Protein AF-A0A355X7T1-F1 (afdb_monomer)

Foldseek 3Di:
DDPPDPDPDDPLLVQQPDPFAAEAEDADPVSVVVQVSSVVNNRHHPAYEYAPVPQPQDDHPNGGHYHPVVVVVVDVDHD

Nearest PDB structures (foldseek):
  3ikv-assembly1_B  TM=6.627E-01  e=5.597E-01  Thermus thermophilus HB27
  3ikt-assembly1_A  TM=6.639E-01  e=1.615E+00  Thermus thermophilus HB27
  6cwy-assembly1_D  TM=5.882E-01  e=6.827E-01  Homo sapiens
  7d4k-assembly1_B  TM=5.291E-01  e=7.794E-01  Candidatus Pelagibacter sp. HTCC7211
  4fq8-assembly2_B  TM=3.932E-01  e=7.917E+00  Helicobacter pylori 26695

Structure (mmCIF, N/CA/C/O backbone):
data_AF-A0A355X7T1-F1
#
_entry.id   AF-A0A355X7T1-F1
#
loop_
_atom_site.group_PDB
_atom_site.id
_atom_site.type_symbol
_atom_site.label_atom_id
_atom_site.label_alt_id
_atom_site.label_comp_id
_atom_site.label_asym_id
_atom_site.label_entity_id
_atom_site.label_seq_id
_atom_site.pdbx_PDB_ins_code
_atom_site.Cartn_x
_atom_site.Cartn_y
_atom_site.Cartn_z
_atom_site.occupancy
_atom_site.B_iso_or_equiv
_atom_site.auth_seq_id
_atom_site.auth_comp_id
_atom_site.auth_asym_id
_atom_site.auth_atom_id
_atom_site.pdbx_PDB_model_num
ATOM 1 N N . MET A 1 1 ? 3.120 12.283 33.730 1.00 56.94 1 MET A N 1
ATOM 2 C CA . MET A 1 1 ? 3.465 11.253 32.731 1.00 56.94 1 MET A CA 1
ATOM 3 C C . MET A 1 1 ? 3.171 11.886 31.385 1.00 56.94 1 MET A C 1
ATOM 5 O O . MET A 1 1 ? 2.038 12.301 31.200 1.00 56.94 1 MET A O 1
ATOM 9 N N . LEU A 1 2 ? 4.178 12.121 30.541 1.00 61.62 2 LEU A N 1
ATOM 10 C CA . LEU A 1 2 ? 3.921 12.597 29.180 1.00 61.62 2 LEU A CA 1
ATOM 11 C C . LEU A 1 2 ? 3.292 11.435 28.410 1.00 61.62 2 LEU A C 1
ATOM 13 O O . LEU A 1 2 ? 3.900 10.369 28.331 1.00 61.62 2 LEU A O 1
ATOM 17 N N . GLU A 1 3 ? 2.083 11.622 27.891 1.00 75.00 3 GLU A N 1
ATOM 18 C CA . GLU A 1 3 ? 1.555 10.741 26.851 1.00 75.00 3 GLU A CA 1
ATOM 19 C C . GLU A 1 3 ? 2.409 10.971 25.599 1.00 75.00 3 GLU A C 1
ATOM 21 O O . GLU A 1 3 ? 2.318 12.018 24.963 1.00 75.00 3 GLU A O 1
ATOM 26 N N . LEU A 1 4 ? 3.320 10.036 25.300 1.00 78.81 4 LEU A N 1
ATOM 27 C CA . LEU A 1 4 ? 4.199 10.125 24.126 1.00 78.81 4 LEU A CA 1
ATOM 28 C C . LEU A 1 4 ? 3.443 9.925 22.803 1.00 78.81 4 LEU A C 1
ATOM 30 O O . LEU A 1 4 ? 3.960 10.308 21.759 1.00 78.81 4 LEU A O 1
ATOM 34 N N . LEU A 1 5 ? 2.259 9.311 22.850 1.00 82.44 5 LEU A N 1
ATOM 35 C CA . LEU A 1 5 ? 1.394 9.030 21.708 1.00 82.44 5 LEU A CA 1
ATOM 36 C C . LEU A 1 5 ? -0.055 9.285 22.127 1.00 82.44 5 LEU A C 1
ATOM 38 O O . LEU A 1 5 ? -0.445 8.934 23.241 1.00 82.44 5 LEU A O 1
ATOM 42 N N . SER A 1 6 ? -0.828 9.901 21.237 1.00 84.50 6 SER A N 1
ATOM 43 C CA . SER A 1 6 ? -2.249 10.226 21.454 1.00 84.50 6 SER A CA 1
ATOM 44 C C . SER A 1 6 ? -3.186 9.277 20.700 1.00 84.50 6 SER A C 1
ATOM 46 O O . SER A 1 6 ? -4.401 9.259 20.915 1.00 84.50 6 SER A O 1
ATOM 48 N N . GLU A 1 7 ? -2.605 8.480 19.808 1.00 86.62 7 GLU A N 1
ATOM 49 C CA . GLU A 1 7 ? -3.260 7.521 18.945 1.00 86.62 7 GLU A CA 1
ATOM 50 C C . GLU A 1 7 ? -3.850 6.388 19.786 1.00 86.62 7 GLU A C 1
ATOM 52 O O . GLU A 1 7 ? -3.154 5.688 20.521 1.00 86.62 7 GLU A O 1
ATOM 57 N N . LYS A 1 8 ? -5.167 6.203 19.669 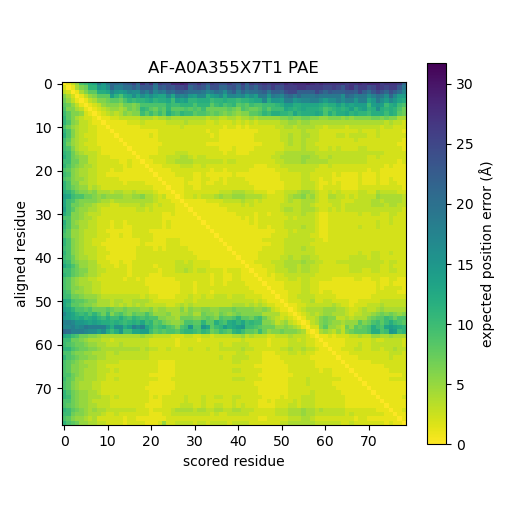1.00 87.31 8 LYS A N 1
ATOM 58 C CA . LYS A 1 8 ? -5.910 5.179 20.418 1.00 87.31 8 LYS A CA 1
ATOM 59 C C . LYS A 1 8 ? -5.960 3.832 19.705 1.00 87.31 8 LYS A C 1
ATOM 61 O O . LYS A 1 8 ? -6.322 2.830 20.315 1.00 87.31 8 LYS A O 1
ATOM 66 N N . GLU A 1 9 ? -5.618 3.817 18.423 1.00 91.50 9 GLU A N 1
ATOM 67 C CA . GLU A 1 9 ? -5.669 2.647 17.559 1.00 91.50 9 GLU A CA 1
ATOM 68 C C . GLU A 1 9 ? -4.360 2.524 16.782 1.00 91.50 9 GLU A C 1
ATOM 70 O O . GLU A 1 9 ? -3.742 3.524 16.413 1.00 91.50 9 GLU A O 1
ATOM 75 N N . ASN A 1 10 ? -3.909 1.287 16.567 1.00 93.31 10 ASN A N 1
ATOM 76 C CA . ASN A 1 10 ? -2.704 1.055 15.785 1.00 93.31 10 ASN A CA 1
ATOM 77 C C . ASN A 1 10 ? -2.988 1.257 14.285 1.00 93.31 10 ASN A C 1
ATOM 79 O O . ASN A 1 10 ? -4.105 1.065 13.807 1.00 93.31 10 ASN A O 1
ATOM 83 N N . VAL A 1 11 ? -1.950 1.607 13.526 1.00 95.19 11 VAL A N 1
ATOM 84 C CA . VAL A 1 11 ? -2.085 1.870 12.085 1.00 95.19 11 VAL A CA 1
ATOM 85 C C . VAL A 1 11 ? -2.601 0.655 11.305 1.00 95.19 11 VAL A C 1
ATOM 87 O O . VAL A 1 11 ? -3.322 0.816 10.330 1.00 95.19 11 VAL A O 1
ATOM 90 N N . TRP A 1 12 ? -2.282 -0.565 11.739 1.00 97.38 12 TRP A N 1
ATOM 91 C CA . TRP A 1 12 ? -2.667 -1.783 11.028 1.00 97.38 12 TRP A CA 1
ATOM 92 C C . TRP A 1 12 ? -4.171 -2.042 11.078 1.00 97.38 12 TRP A C 1
ATOM 94 O O . TRP A 1 12 ? -4.748 -2.398 10.058 1.00 97.38 12 TRP A O 1
ATOM 104 N N . ASN A 1 13 ? -4.811 -1.800 12.222 1.00 97.12 13 ASN A N 1
ATOM 105 C CA . ASN A 1 13 ? -6.259 -1.879 12.370 1.00 97.12 13 ASN A CA 1
ATOM 106 C C . ASN A 1 13 ? -6.947 -0.775 11.561 1.00 97.12 13 ASN A C 1
ATOM 108 O O . ASN A 1 13 ? -7.945 -1.046 10.900 1.00 97.12 13 ASN A O 1
ATOM 112 N N . VAL A 1 14 ? -6.393 0.444 11.561 1.00 96.38 14 VAL A N 1
ATOM 113 C CA . VAL A 1 14 ? -6.920 1.548 10.742 1.00 96.38 14 VAL A CA 1
ATOM 114 C C . VAL A 1 14 ? -6.881 1.189 9.254 1.00 96.38 14 VAL A C 1
ATOM 116 O O . VAL A 1 14 ? -7.868 1.384 8.553 1.00 96.38 14 VAL A O 1
ATOM 119 N N . LEU A 1 15 ? -5.767 0.629 8.773 1.00 97.62 15 LEU A N 1
ATOM 120 C CA . LEU A 1 15 ? -5.619 0.203 7.378 1.00 97.62 15 LEU A CA 1
ATOM 121 C C . LEU A 1 15 ? -6.514 -0.994 7.037 1.00 97.62 15 LEU A C 1
ATOM 123 O O . LEU A 1 15 ? -7.139 -1.001 5.982 1.00 97.62 15 LEU A O 1
ATOM 127 N N . ALA A 1 16 ? -6.597 -1.995 7.917 1.00 97.44 16 ALA A N 1
ATOM 128 C CA . ALA A 1 16 ? -7.399 -3.196 7.687 1.00 97.44 16 ALA A CA 1
ATOM 129 C C . ALA A 1 16 ? -8.909 -2.912 7.639 1.00 97.44 16 ALA A C 1
ATOM 131 O O . ALA A 1 16 ? -9.628 -3.598 6.918 1.00 97.44 16 ALA A O 1
ATOM 132 N N . ASN A 1 17 ? -9.374 -1.897 8.375 1.00 96.81 17 ASN A N 1
ATOM 133 C CA . ASN A 1 17 ? -10.777 -1.481 8.412 1.00 96.81 17 ASN A CA 1
ATOM 134 C C . ASN A 1 17 ? -11.078 -0.270 7.513 1.00 96.81 17 ASN A C 1
ATOM 136 O O . ASN A 1 17 ? -12.158 0.308 7.618 1.00 96.81 17 ASN A O 1
ATOM 140 N N . SER A 1 18 ? -10.134 0.160 6.672 1.00 96.44 18 SER A N 1
ATOM 141 C CA . SER A 1 18 ? -10.363 1.302 5.791 1.00 96.44 18 SER A CA 1
ATOM 142 C C . SER A 1 18 ? -11.283 0.933 4.630 1.00 96.44 18 SER A C 1
ATOM 144 O O . SER A 1 18 ? -11.082 -0.083 3.969 1.00 96.44 18 SER A O 1
ATOM 146 N N . ASP A 1 19 ? -12.232 1.817 4.318 1.00 96.38 19 ASP A N 1
ATOM 147 C CA . ASP A 1 19 ? -13.018 1.737 3.081 1.00 96.38 19 ASP A CA 1
ATOM 148 C C . ASP A 1 19 ? -12.212 2.179 1.846 1.00 96.38 19 ASP A C 1
ATOM 150 O O . ASP A 1 19 ? -12.650 1.995 0.708 1.00 96.38 19 ASP A O 1
ATOM 154 N N . LYS A 1 20 ? -11.035 2.788 2.053 1.00 97.56 20 LYS A N 1
ATOM 155 C CA . LYS A 1 20 ? -10.157 3.224 0.969 1.00 97.56 20 LYS A CA 1
ATOM 156 C C . LYS A 1 20 ? -9.243 2.084 0.512 1.00 97.56 20 LYS A C 1
ATOM 158 O O . LYS A 1 20 ? -8.765 1.310 1.343 1.00 97.56 20 LYS A O 1
ATOM 163 N N . PRO A 1 21 ? -8.911 2.018 -0.788 1.00 98.12 21 PRO A N 1
ATOM 164 C CA . PRO A 1 21 ? -7.860 1.139 -1.278 1.00 98.12 21 PRO A CA 1
ATOM 165 C C . PRO A 1 21 ? -6.539 1.446 -0.569 1.00 98.12 21 PRO A C 1
ATOM 167 O O . PRO A 1 21 ? -6.093 2.591 -0.573 1.00 98.12 21 PRO A O 1
ATOM 170 N N . VAL A 1 22 ? -5.904 0.428 0.010 1.00 98.25 22 VAL A N 1
ATOM 171 C CA . VAL A 1 22 ? -4.538 0.530 0.542 1.00 98.25 22 VAL A CA 1
ATOM 172 C C . VAL A 1 22 ? -3.566 0.110 -0.552 1.00 98.25 22 VAL A C 1
ATOM 174 O O . VAL A 1 22 ? -3.655 -1.013 -1.059 1.00 98.25 22 VAL A O 1
ATOM 177 N N . ILE A 1 23 ? -2.644 0.993 -0.929 1.00 98.00 23 ILE A N 1
ATOM 178 C CA . ILE A 1 23 ? -1.726 0.801 -2.052 1.00 98.00 23 ILE A CA 1
ATOM 179 C C . ILE A 1 23 ? -0.284 0.907 -1.560 1.00 98.00 23 ILE A C 1
ATOM 181 O O . ILE A 1 23 ? 0.105 1.837 -0.861 1.00 98.00 23 ILE A O 1
ATOM 185 N N . VAL A 1 24 ? 0.553 -0.059 -1.940 1.00 97.31 24 VAL A N 1
ATOM 186 C CA . VAL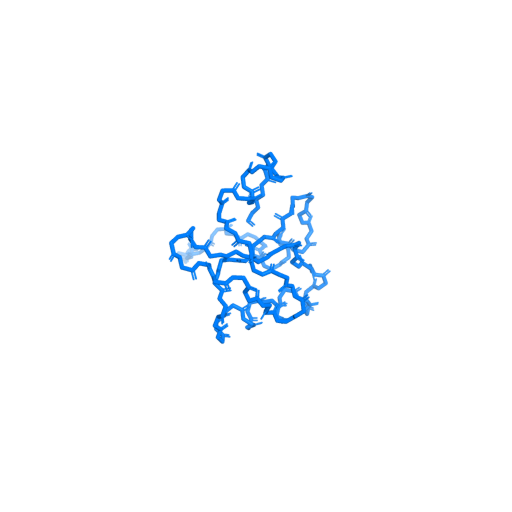 A 1 24 ? 1.947 -0.093 -1.482 1.00 97.31 24 VAL A CA 1
ATOM 187 C C . VAL A 1 24 ? 2.888 0.487 -2.528 1.00 97.31 24 VAL A C 1
ATOM 189 O O . VAL A 1 24 ? 2.929 0.047 -3.676 1.00 97.31 24 VAL A O 1
ATOM 192 N N . TYR A 1 25 ? 3.710 1.439 -2.094 1.00 96.00 25 TYR A N 1
ATOM 193 C CA . TYR A 1 25 ? 4.821 1.957 -2.878 1.00 96.00 25 TYR A CA 1
ATOM 194 C C . TYR A 1 25 ? 6.079 1.087 -2.712 1.00 96.00 25 TYR A C 1
ATOM 196 O O . TYR A 1 25 ? 6.590 0.891 -1.605 1.00 96.00 25 TYR A O 1
ATOM 204 N N . GLY A 1 26 ? 6.618 0.598 -3.827 1.00 93.19 26 GLY A N 1
ATOM 205 C CA . GLY A 1 26 ? 7.871 -0.154 -3.896 1.00 93.19 26 GLY A CA 1
ATOM 206 C C . GLY A 1 26 ? 7.718 -1.680 -3.887 1.00 93.19 26 GLY A C 1
ATOM 207 O O . GLY A 1 26 ? 6.661 -2.235 -3.609 1.00 93.19 26 GLY A O 1
ATOM 208 N N . MET A 1 27 ? 8.822 -2.361 -4.214 1.00 92.69 27 MET A N 1
ATOM 209 C CA . MET A 1 27 ? 8.883 -3.811 -4.481 1.00 92.69 27 MET A CA 1
ATOM 210 C C . MET A 1 27 ? 10.078 -4.499 -3.795 1.00 92.69 27 MET A C 1
ATOM 212 O O . MET A 1 27 ? 10.733 -5.371 -4.356 1.00 92.69 27 MET A O 1
ATOM 216 N N . GLY A 1 28 ? 10.403 -4.071 -2.571 1.00 92.31 28 GLY A N 1
ATOM 217 C CA . GLY A 1 28 ? 11.499 -4.638 -1.776 1.00 92.31 28 GLY A CA 1
ATOM 218 C C . GLY A 1 28 ? 11.026 -5.446 -0.567 1.00 92.31 28 GLY A C 1
ATOM 219 O O . GLY A 1 28 ? 9.837 -5.509 -0.258 1.00 92.31 28 GLY A O 1
ATOM 220 N N . ASN A 1 29 ? 11.981 -5.985 0.196 1.00 95.94 29 ASN A N 1
ATOM 221 C CA . ASN A 1 29 ? 11.703 -6.738 1.429 1.00 95.94 29 ASN A CA 1
ATOM 222 C C . ASN A 1 29 ? 10.895 -5.928 2.460 1.00 95.94 29 ASN A C 1
ATOM 224 O O . ASN A 1 29 ? 10.140 -6.500 3.239 1.00 95.94 29 ASN A O 1
ATOM 228 N N . GLY A 1 30 ? 11.055 -4.599 2.479 1.00 95.88 30 GLY A N 1
ATOM 229 C CA . GLY A 1 30 ? 10.246 -3.713 3.320 1.00 95.88 30 GLY A CA 1
ATOM 230 C C . GLY A 1 30 ? 8.769 -3.744 2.926 1.00 95.88 30 GLY A C 1
ATOM 231 O O . GLY A 1 30 ? 7.919 -3.995 3.774 1.00 95.88 30 GLY A O 1
ATOM 232 N N . SER A 1 31 ? 8.480 -3.578 1.632 1.00 96.00 31 SER A N 1
ATOM 233 C CA . SER A 1 31 ? 7.126 -3.656 1.074 1.00 96.00 31 SER A CA 1
ATOM 234 C C . SER A 1 31 ? 6.494 -5.025 1.337 1.00 96.00 31 SER A C 1
ATOM 236 O O . SER A 1 31 ? 5.360 -5.087 1.798 1.00 96.00 31 SER A O 1
ATOM 238 N N . GLN A 1 32 ? 7.245 -6.117 1.148 1.00 97.06 32 GLN A N 1
ATOM 239 C CA . GLN A 1 32 ? 6.764 -7.466 1.467 1.00 97.06 32 GLN A CA 1
ATOM 240 C C . GLN A 1 32 ? 6.347 -7.598 2.938 1.00 97.06 32 GLN A C 1
ATOM 242 O O . GLN A 1 32 ? 5.243 -8.052 3.218 1.00 97.06 32 GLN A O 1
ATOM 247 N N . LYS A 1 33 ? 7.186 -7.144 3.878 1.00 97.69 33 LYS A N 1
ATOM 248 C CA . LYS A 1 33 ? 6.869 -7.204 5.313 1.00 97.69 33 LYS A CA 1
ATOM 249 C C . LYS A 1 33 ? 5.630 -6.393 5.680 1.00 97.69 33 LYS A C 1
ATOM 251 O O .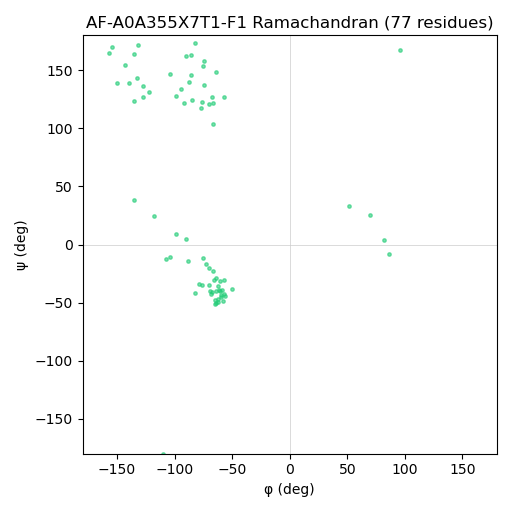 LYS A 1 33 ? 4.853 -6.833 6.521 1.00 97.69 33 LYS A O 1
ATOM 256 N N . ILE A 1 34 ? 5.444 -5.219 5.074 1.00 97.06 34 ILE A N 1
ATOM 257 C CA . ILE A 1 34 ? 4.249 -4.387 5.286 1.00 97.06 34 ILE A CA 1
ATOM 258 C C . ILE A 1 34 ? 2.998 -5.135 4.816 1.00 97.06 34 ILE A C 1
ATOM 260 O O . ILE A 1 34 ? 2.027 -5.207 5.562 1.00 97.06 34 ILE A O 1
ATOM 264 N N . ILE A 1 35 ? 3.045 -5.740 3.624 1.00 97.38 35 ILE A N 1
ATOM 265 C CA . ILE A 1 35 ? 1.930 -6.512 3.055 1.00 97.38 35 ILE A CA 1
ATOM 266 C C . ILE A 1 35 ? 1.597 -7.716 3.943 1.00 97.38 35 ILE A C 1
ATOM 268 O O . ILE A 1 35 ? 0.443 -7.903 4.318 1.00 97.38 35 ILE A O 1
ATOM 272 N N . GLU A 1 36 ? 2.601 -8.503 4.330 1.00 97.69 36 GLU A N 1
ATOM 273 C CA . GLU A 1 36 ? 2.429 -9.659 5.220 1.00 97.69 36 GLU A CA 1
ATOM 274 C C . GLU A 1 36 ? 1.868 -9.251 6.587 1.00 97.69 36 GLU A C 1
ATOM 276 O O . GLU A 1 36 ? 0.989 -9.924 7.128 1.00 97.69 36 GLU A O 1
ATOM 281 N N . THR A 1 37 ? 2.334 -8.123 7.130 1.00 98.12 37 THR A N 1
ATOM 282 C CA . THR A 1 37 ? 1.817 -7.592 8.393 1.00 98.12 37 THR A CA 1
ATOM 283 C C . THR A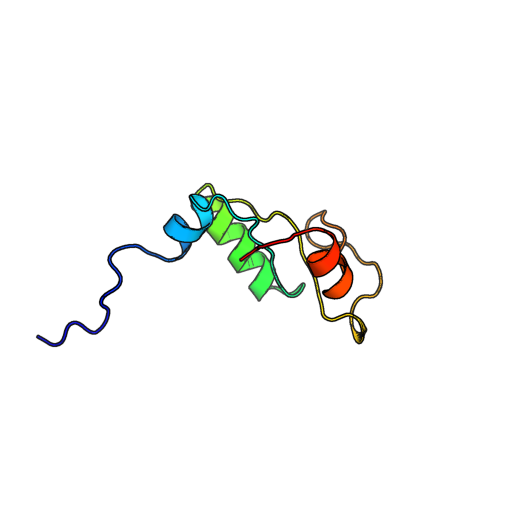 1 37 ? 0.357 -7.194 8.232 1.00 98.12 37 THR A C 1
ATOM 285 O O . THR A 1 37 ? -0.468 -7.678 8.997 1.00 98.12 37 THR A O 1
ATOM 288 N N . LEU A 1 38 ? -0.002 -6.406 7.215 1.00 98.19 38 LEU A N 1
ATOM 289 C CA . LEU A 1 38 ? -1.391 -6.000 6.981 1.00 98.19 38 LEU A CA 1
ATOM 290 C C . LEU A 1 38 ? -2.329 -7.208 6.819 1.00 98.19 38 LEU A C 1
ATOM 292 O O . LEU A 1 38 ? -3.395 -7.232 7.435 1.00 98.19 38 LEU A O 1
ATOM 296 N N . LEU A 1 39 ? -1.900 -8.239 6.080 1.00 97.12 39 LEU A N 1
ATOM 297 C CA . LEU A 1 39 ? -2.640 -9.499 5.939 1.00 97.12 39 LEU A CA 1
ATOM 298 C C . LEU A 1 39 ? -2.871 -10.191 7.291 1.00 97.12 39 LEU A C 1
ATOM 300 O O . LEU A 1 39 ? -3.955 -10.715 7.535 1.00 97.12 39 LEU A O 1
ATOM 304 N N . SER A 1 40 ? -1.890 -10.163 8.201 1.00 98.00 40 SER A N 1
ATOM 305 C CA . SER A 1 40 ? -2.039 -10.739 9.548 1.00 98.00 40 SER A CA 1
ATOM 306 C C . SER A 1 40 ? -3.065 -10.003 10.423 1.00 98.00 40 SER A C 1
ATOM 308 O O . SER A 1 40 ? -3.625 -10.601 11.339 1.00 98.00 40 SER A O 1
ATOM 310 N N . PHE A 1 41 ? -3.351 -8.734 10.112 1.00 97.88 41 PHE A N 1
ATOM 311 C CA . PHE A 1 41 ? -4.412 -7.931 10.730 1.00 97.88 41 PHE A CA 1
ATOM 312 C C . PHE A 1 41 ? -5.760 -8.041 9.993 1.00 97.88 41 PHE A C 1
ATOM 314 O O . PHE A 1 41 ? -6.714 -7.364 10.365 1.00 97.88 41 PHE A O 1
ATOM 321 N N . GLY A 1 42 ? -5.867 -8.895 8.967 1.00 97.38 42 GLY A N 1
ATOM 322 C CA . GLY A 1 42 ? -7.092 -9.078 8.180 1.00 97.38 42 GLY A CA 1
ATOM 323 C C . GLY A 1 42 ? -7.305 -8.037 7.078 1.00 97.38 42 GLY A C 1
ATOM 324 O O . GLY A 1 42 ? -8.333 -8.076 6.407 1.00 97.38 42 GLY A O 1
ATOM 325 N N . GLY A 1 43 ? -6.349 -7.127 6.875 1.00 97.00 43 GLY A N 1
ATOM 326 C CA . GLY A 1 43 ? -6.368 -6.174 5.771 1.00 97.00 43 GLY A CA 1
ATOM 327 C C . GLY A 1 43 ? -5.838 -6.778 4.472 1.00 97.00 43 GLY A C 1
ATOM 328 O O . GLY A 1 43 ? -5.293 -7.879 4.445 1.00 97.00 43 GLY A O 1
ATOM 329 N N . GLN A 1 44 ? -5.951 -6.026 3.382 1.00 96.19 44 GLN A N 1
ATOM 330 C CA . GLN A 1 44 ? -5.415 -6.410 2.077 1.00 96.19 44 GLN A CA 1
ATOM 331 C C . GLN A 1 44 ? -4.872 -5.192 1.336 1.00 96.19 44 GLN A C 1
ATOM 333 O O . GLN A 1 44 ? -5.320 -4.067 1.552 1.00 96.19 44 GLN A O 1
ATOM 338 N N . VAL A 1 45 ? -3.921 -5.431 0.439 1.00 97.31 45 VAL A N 1
ATOM 339 C CA . VAL A 1 45 ? -3.418 -4.409 -0.482 1.00 97.31 45 VAL A CA 1
ATOM 340 C C . VAL A 1 45 ? -4.181 -4.510 -1.793 1.00 97.31 45 VAL A C 1
ATOM 342 O O . VAL A 1 45 ? -4.382 -5.605 -2.310 1.00 97.31 45 VAL A O 1
ATOM 345 N N . SER A 1 46 ? -4.614 -3.365 -2.313 1.00 97.88 46 SER A N 1
ATOM 346 C CA . SER A 1 46 ? -5.377 -3.283 -3.562 1.00 97.88 46 SER A CA 1
ATOM 347 C C . SER A 1 46 ? -4.472 -3.308 -4.792 1.00 97.88 46 SER A C 1
ATOM 349 O O . SER A 1 46 ? -4.776 -4.005 -5.754 1.00 97.88 46 SER A O 1
ATOM 351 N N . ASP A 1 47 ? -3.347 -2.589 -4.744 1.00 97.50 47 ASP A N 1
ATOM 352 C CA . ASP A 1 47 ? -2.336 -2.555 -5.803 1.00 97.50 47 ASP A CA 1
ATOM 353 C C . ASP A 1 47 ? -0.951 -2.199 -5.255 1.00 97.50 47 ASP A C 1
ATOM 355 O O . ASP A 1 47 ? -0.780 -1.769 -4.111 1.00 97.50 47 ASP A O 1
ATOM 359 N N . ILE A 1 48 ? 0.054 -2.360 -6.114 1.00 96.81 48 ILE A N 1
ATOM 360 C CA . ILE A 1 48 ? 1.444 -2.016 -5.833 1.00 96.81 48 ILE A CA 1
ATOM 361 C C . ILE A 1 48 ? 1.948 -1.126 -6.958 1.00 96.81 48 ILE A C 1
ATOM 363 O O . ILE A 1 48 ? 1.724 -1.423 -8.134 1.00 96.81 48 ILE A O 1
ATOM 367 N N . PHE A 1 49 ? 2.663 -0.060 -6.613 1.00 96.38 49 PHE A N 1
ATOM 368 C CA . PHE A 1 49 ? 3.220 0.852 -7.604 1.00 96.38 49 PHE A CA 1
ATOM 369 C C . PHE A 1 49 ? 4.666 1.240 -7.315 1.00 96.38 49 PHE A C 1
ATOM 371 O O . PHE A 1 49 ? 5.184 1.070 -6.211 1.00 96.38 49 PHE A O 1
ATOM 378 N N . ALA A 1 50 ? 5.328 1.782 -8.328 1.00 95.12 50 ALA A N 1
ATOM 379 C CA . ALA A 1 50 ? 6.562 2.543 -8.182 1.00 95.12 50 ALA A CA 1
ATOM 380 C C . ALA A 1 50 ? 6.440 3.852 -8.972 1.00 95.12 50 ALA A C 1
ATOM 382 O O . ALA A 1 50 ? 5.470 4.054 -9.705 1.00 95.12 50 ALA A O 1
ATOM 383 N N . SER A 1 51 ? 7.407 4.764 -8.831 1.00 93.69 51 SER A N 1
ATOM 384 C CA . SER A 1 51 ? 7.370 5.992 -9.628 1.00 93.69 51 SER A CA 1
ATOM 385 C C . SER A 1 51 ? 7.507 5.646 -11.106 1.00 93.69 51 SER A C 1
ATOM 387 O O . SER A 1 51 ? 8.197 4.690 -11.465 1.00 93.69 51 SER A O 1
ATOM 389 N N . ASP A 1 52 ? 6.884 6.454 -11.954 1.00 92.25 52 ASP A N 1
ATOM 39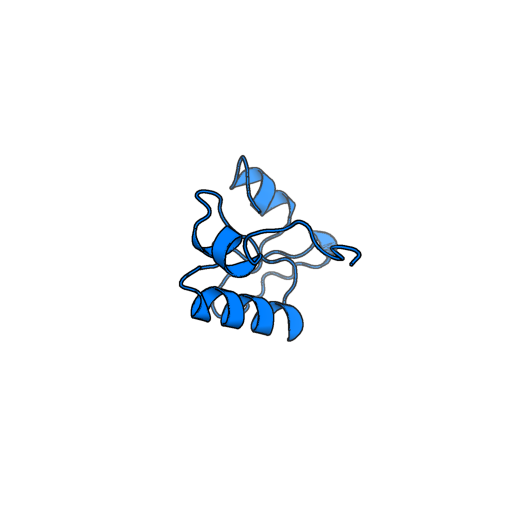0 C CA . ASP A 1 52 ? 6.744 6.217 -13.390 1.00 92.25 52 ASP A CA 1
ATOM 391 C C . ASP A 1 52 ? 8.059 5.868 -14.103 1.00 92.25 52 ASP A C 1
ATOM 393 O O . ASP A 1 52 ? 8.082 4.963 -14.939 1.00 92.25 52 ASP A O 1
ATOM 397 N N . GLU A 1 53 ? 9.157 6.517 -13.711 1.00 90.69 53 GLU A N 1
ATOM 398 C CA . GLU A 1 53 ? 10.505 6.319 -14.266 1.00 90.69 53 GLU A CA 1
ATOM 399 C C . GLU A 1 53 ? 11.169 4.990 -13.854 1.00 90.69 53 GLU A C 1
ATOM 401 O O . GLU A 1 53 ? 12.145 4.548 -14.463 1.00 90.69 53 GLU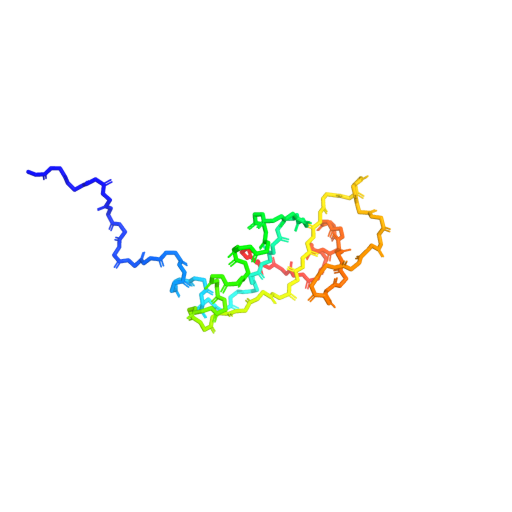 A O 1
ATOM 406 N N . PHE A 1 54 ? 10.662 4.335 -12.807 1.00 84.50 54 PHE A N 1
ATOM 407 C CA . PHE A 1 54 ? 11.242 3.117 -12.232 1.00 84.50 54 PHE A CA 1
ATOM 408 C C . PHE A 1 54 ? 10.428 1.854 -12.532 1.00 84.50 54 PHE A C 1
ATOM 410 O O . PHE A 1 54 ? 10.932 0.743 -12.337 1.00 84.50 54 PHE A O 1
ATOM 417 N N . VAL A 1 55 ? 9.199 1.985 -13.038 1.00 83.50 55 VAL A N 1
ATOM 418 C CA . VAL A 1 55 ? 8.361 0.835 -13.400 1.00 83.50 55 VAL A CA 1
ATOM 419 C C . VAL A 1 55 ? 8.835 0.224 -14.712 1.00 83.50 55 VAL A C 1
ATOM 421 O O . VAL A 1 55 ? 8.861 0.870 -15.755 1.00 83.50 55 VAL A O 1
ATOM 424 N N . ARG A 1 56 ? 9.161 -1.069 -14.672 1.00 80.06 56 ARG A N 1
ATOM 425 C CA . ARG A 1 56 ? 9.626 -1.844 -15.836 1.00 80.06 56 ARG A CA 1
ATOM 426 C C . ARG A 1 56 ? 8.693 -3.004 -16.207 1.00 80.06 56 ARG A C 1
ATOM 428 O O . ARG A 1 56 ? 9.124 -3.980 -16.810 1.00 80.06 56 ARG A O 1
ATOM 435 N N . GLY A 1 57 ? 7.410 -2.906 -15.838 1.00 74.56 57 GLY A N 1
ATOM 436 C CA . GLY A 1 57 ? 6.385 -3.902 -16.186 1.00 74.56 57 GLY A CA 1
ATOM 437 C C . GLY A 1 57 ? 6.531 -5.250 -15.469 1.00 74.56 57 GLY A C 1
ATOM 438 O O . GLY A 1 57 ? 6.097 -6.273 -15.990 1.00 74.56 57 GLY A O 1
ATOM 439 N N . HIS A 1 58 ? 7.161 -5.267 -14.293 1.00 85.06 58 HIS A N 1
ATOM 440 C CA . HIS A 1 58 ? 7.359 -6.479 -13.498 1.00 85.06 58 HIS A CA 1
ATOM 441 C C . HIS A 1 58 ? 6.157 -6.786 -12.599 1.00 85.06 58 HIS A C 1
ATOM 443 O O . HIS A 1 58 ? 5.312 -5.929 -12.340 1.00 85.06 58 HIS A O 1
ATOM 449 N N . SER A 1 59 ? 6.097 -8.024 -12.110 1.00 92.69 59 SER A N 1
ATOM 450 C CA . SER A 1 59 ? 5.159 -8.429 -11.064 1.00 92.69 59 SER A CA 1
ATOM 451 C C . SER A 1 59 ? 5.869 -8.570 -9.721 1.00 92.69 59 SER A C 1
ATOM 453 O O . SER A 1 59 ? 7.028 -8.982 -9.674 1.00 92.69 59 SER A O 1
ATOM 455 N N . PHE A 1 60 ? 5.169 -8.265 -8.634 1.00 94.56 60 PHE A N 1
ATOM 456 C CA . PHE A 1 60 ? 5.640 -8.436 -7.264 1.00 94.56 60 PHE A CA 1
ATOM 457 C C . PHE A 1 60 ? 4.529 -9.073 -6.428 1.00 94.56 60 PHE A C 1
ATOM 459 O O . PHE A 1 60 ? 3.408 -8.574 -6.409 1.00 94.56 60 PHE A O 1
ATOM 466 N N . LEU A 1 61 ? 4.818 -10.214 -5.791 1.00 94.12 61 LEU A N 1
ATOM 467 C CA . LEU A 1 61 ? 3.841 -11.006 -5.021 1.00 94.12 61 LEU A CA 1
ATOM 468 C C . LEU A 1 61 ? 2.538 -11.324 -5.790 1.00 94.12 61 LEU A C 1
ATOM 470 O O . LEU A 1 61 ? 1.465 -11.402 -5.204 1.00 94.12 61 LEU A O 1
ATOM 474 N N . GLY A 1 62 ? 2.629 -11.497 -7.112 1.00 93.44 62 GLY A N 1
ATOM 475 C CA . GLY A 1 62 ? 1.478 -11.770 -7.983 1.00 93.44 62 GLY A CA 1
ATOM 476 C C . GLY A 1 62 ? 0.734 -10.530 -8.493 1.00 93.44 62 GLY A C 1
ATOM 477 O O . GLY A 1 62 ? -0.085 -10.663 -9.398 1.00 93.44 62 GLY A O 1
ATOM 478 N N . TYR A 1 63 ? 1.056 -9.331 -8.001 1.00 94.50 63 TYR A N 1
ATOM 479 C CA . TYR A 1 63 ? 0.512 -8.066 -8.504 1.00 94.50 63 TYR A CA 1
ATOM 480 C C . TYR A 1 63 ? 1.362 -7.536 -9.654 1.00 94.50 63 TYR A C 1
ATOM 482 O O . TYR A 1 63 ? 2.592 -7.569 -9.582 1.00 94.50 63 TYR A O 1
ATOM 490 N N . LYS A 1 64 ? 0.732 -6.986 -10.698 1.00 95.12 64 LYS A N 1
ATOM 491 C CA . LYS A 1 64 ? 1.437 -6.137 -11.668 1.00 95.12 64 LYS A CA 1
ATOM 492 C C . LYS A 1 64 ? 1.847 -4.850 -10.949 1.00 95.12 64 LYS A C 1
ATOM 494 O O . LYS A 1 64 ? 0.995 -4.193 -10.367 1.00 95.12 64 LYS A O 1
ATOM 499 N N . VAL A 1 65 ? 3.126 -4.480 -11.012 1.00 95.62 65 VAL A N 1
ATOM 500 C CA . VAL A 1 65 ? 3.576 -3.195 -10.464 1.00 95.62 65 VAL A CA 1
ATOM 501 C C . VAL A 1 65 ? 3.174 -2.086 -11.433 1.00 95.62 65 VAL A C 1
ATOM 503 O O . VAL A 1 65 ? 3.612 -2.080 -12.587 1.00 95.62 65 VAL A O 1
ATOM 506 N N . LEU A 1 66 ? 2.329 -1.176 -10.958 1.00 96.38 66 LEU A N 1
ATOM 507 C CA . LEU A 1 66 ? 1.810 -0.038 -11.710 1.00 96.38 66 LEU A CA 1
ATOM 508 C C . LEU A 1 66 ? 2.713 1.192 -11.566 1.00 96.38 66 LEU A C 1
ATOM 510 O O . LEU A 1 66 ? 3.545 1.282 -10.660 1.00 96.38 66 LEU A O 1
ATOM 514 N N . LYS A 1 67 ? 2.550 2.145 -12.476 1.00 96.56 67 LYS A N 1
ATOM 515 C CA . LYS A 1 67 ? 3.035 3.518 -12.334 1.00 96.56 67 LYS A CA 1
ATOM 516 C C . LYS A 1 67 ? 2.173 4.288 -11.348 1.00 96.56 67 LYS A C 1
ATOM 518 O O . LYS A 1 67 ? 1.011 3.952 -11.133 1.00 96.56 67 LYS A O 1
ATOM 523 N N . TYR A 1 68 ? 2.731 5.350 -10.779 1.00 96.50 68 TYR A N 1
ATOM 524 C CA . TYR A 1 68 ? 1.959 6.227 -9.908 1.00 96.50 68 TYR A CA 1
ATOM 525 C C . TYR A 1 68 ? 0.834 6.919 -10.685 1.00 96.50 68 TYR A C 1
ATOM 527 O O . TYR A 1 68 ? -0.289 6.982 -10.197 1.00 96.50 68 TYR A O 1
ATOM 535 N N . SER A 1 69 ? 1.097 7.346 -11.925 1.00 96.81 69 SER A N 1
ATOM 536 C CA . SER A 1 69 ? 0.055 7.878 -12.816 1.00 96.81 69 SER A CA 1
ATOM 537 C C . SER A 1 69 ? -1.104 6.899 -13.029 1.00 96.81 69 SER A C 1
ATOM 539 O O . SER A 1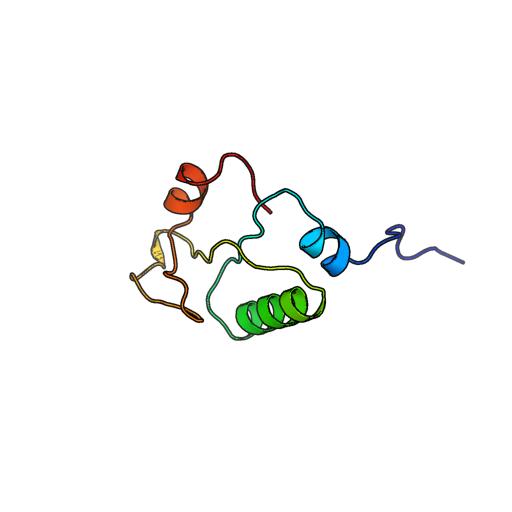 69 ? -2.258 7.293 -12.901 1.00 96.81 69 SER A O 1
ATOM 541 N N . GLU A 1 70 ? -0.810 5.615 -13.258 1.00 97.12 70 GLU A N 1
ATOM 542 C CA . GLU A 1 70 ? -1.832 4.566 -13.398 1.00 97.12 70 GLU A CA 1
ATOM 543 C C . GLU A 1 70 ? -2.666 4.402 -12.111 1.00 97.12 70 GLU A C 1
ATOM 545 O O . GLU A 1 70 ? -3.870 4.167 -12.192 1.00 97.12 70 GLU A O 1
ATOM 550 N N . ILE A 1 71 ? -2.062 4.555 -10.924 1.00 97.62 71 ILE A N 1
ATOM 551 C CA . ILE A 1 71 ? -2.795 4.562 -9.645 1.00 97.62 71 ILE A CA 1
ATOM 552 C C . ILE A 1 71 ? -3.731 5.769 -9.547 1.00 97.62 71 ILE A C 1
ATOM 554 O O . ILE A 1 71 ? -4.904 5.593 -9.224 1.00 97.62 71 ILE A O 1
ATOM 558 N N . CYS A 1 72 ? -3.239 6.972 -9.853 1.00 97.50 72 CYS A N 1
ATOM 559 C CA . CYS A 1 72 ? -4.037 8.200 -9.807 1.00 97.50 72 CYS A CA 1
ATOM 560 C C . CYS A 1 72 ? -5.186 8.214 -10.825 1.00 97.50 72 CYS A C 1
ATOM 562 O O . CYS A 1 72 ? -6.198 8.865 -10.594 1.00 97.50 72 CYS A O 1
ATOM 564 N N . GLU A 1 73 ? -5.040 7.519 -11.953 1.00 98.19 73 GLU A N 1
ATOM 565 C CA . GLU A 1 73 ? -6.127 7.334 -12.920 1.00 98.19 73 GLU A CA 1
ATOM 566 C C . GLU A 1 73 ? -7.148 6.291 -12.447 1.00 98.19 73 GLU A C 1
ATOM 568 O O . GLU A 1 73 ? -8.342 6.423 -12.715 1.00 98.19 73 GLU A O 1
ATOM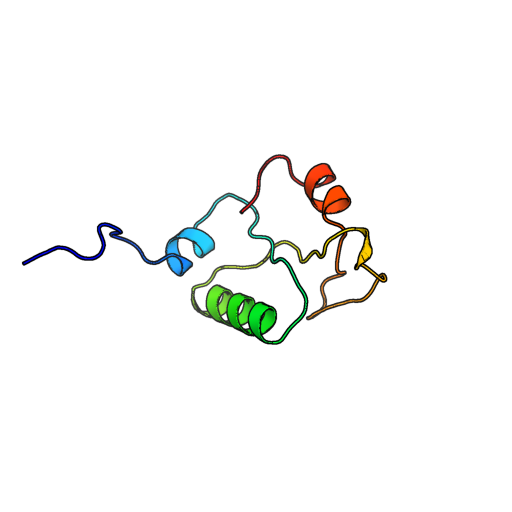 573 N N . LYS A 1 74 ? -6.687 5.243 -11.752 1.00 97.94 74 LYS A N 1
ATOM 574 C CA . LYS A 1 74 ? -7.528 4.130 -11.296 1.00 97.94 74 LYS A CA 1
ATOM 575 C C . LYS A 1 74 ? -8.347 4.466 -10.047 1.00 97.94 74 LYS A C 1
ATOM 577 O O . LYS A 1 74 ? -9.457 3.953 -9.906 1.00 97.94 74 LYS A O 1
ATOM 582 N N . TYR A 1 75 ? -7.810 5.286 -9.148 1.00 97.94 75 TYR A N 1
ATOM 583 C CA . TYR A 1 75 ? -8.398 5.571 -7.843 1.00 97.94 75 TYR A CA 1
ATOM 584 C C . TYR A 1 75 ? -8.543 7.073 -7.610 1.00 97.94 75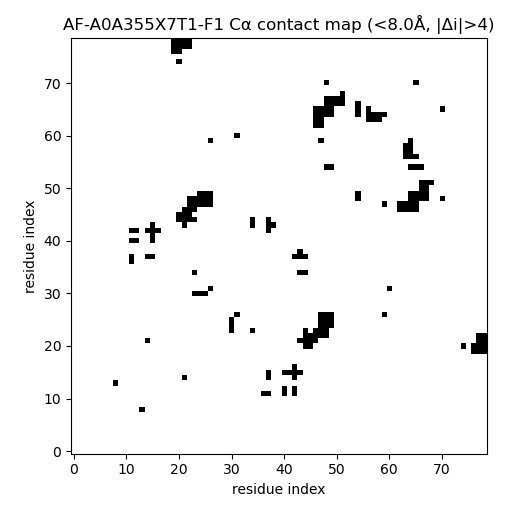 TYR A C 1
ATOM 586 O O . TYR A 1 75 ? -7.569 7.815 -7.686 1.00 97.94 75 TYR A O 1
ATOM 594 N N . GLU A 1 76 ? -9.757 7.504 -7.263 1.00 96.94 76 GLU A N 1
ATOM 595 C CA . GLU A 1 76 ? -10.036 8.895 -6.879 1.00 96.94 76 GLU A CA 1
ATOM 596 C C . GLU A 1 76 ? -9.410 9.251 -5.520 1.00 96.94 76 GLU A C 1
ATOM 598 O O . GLU A 1 76 ? -8.937 10.367 -5.322 1.00 96.94 76 GLU A O 1
ATOM 603 N N . ASP A 1 77 ? -9.375 8.287 -4.595 1.00 97.25 77 ASP A N 1
ATOM 604 C CA . ASP A 1 77 ? -8.811 8.423 -3.252 1.00 97.25 77 ASP A CA 1
ATOM 605 C C . ASP A 1 77 ? -8.283 7.056 -2.785 1.00 97.25 77 ASP A C 1
ATOM 607 O O . ASP A 1 77 ? -8.899 6.018 -3.047 1.00 97.25 77 ASP A O 1
ATOM 611 N N . PHE A 1 78 ? -7.126 7.045 -2.129 1.00 97.62 78 PHE A N 1
ATOM 612 C CA . PHE A 1 78 ? -6.441 5.845 -1.650 1.00 97.62 78 PHE A CA 1
ATOM 613 C C . PHE A 1 78 ? -5.490 6.194 -0.501 1.00 97.62 78 PHE A C 1
ATOM 615 O O . PHE A 1 78 ? -5.187 7.366 -0.259 1.00 97.62 78 PHE A O 1
ATOM 622 N N . ILE A 1 79 ? -5.048 5.165 0.222 1.00 96.06 79 ILE A N 1
ATOM 623 C CA . ILE A 1 79 ? -4.028 5.251 1.275 1.00 96.06 79 ILE A CA 1
ATOM 624 C C . ILE A 1 79 ? -2.722 4.655 0.767 1.00 96.06 79 ILE A C 1
ATOM 626 O O . ILE A 1 79 ? -2.772 3.526 0.227 1.00 96.06 79 ILE A O 1
#

pLDDT: mean 93.32, std 7.72, range [56.94, 98.25]

Mean predicted aligned error: 4.12 Å

Radius of gyration: 14.45 Å; Cα contacts (8 Å, |Δi|>4): 101; chains: 1; bounding box: 25×24×49 Å

Solvent-accessible surface area (backbone atoms only — not comparable to full-atom values): 4834 Å² total; per-residue (Å²): 131,84,77,90,66,88,74,89,66,60,71,51,58,55,60,34,70,43,93,49,49,34,52,43,75,51,88,47,74,67,41,51,51,52,53,56,50,32,45,75,58,70,18,73,74,72,50,36,25,34,57,63,93,72,48,82,77,48,68,55,98,87,38,67,41,34,30,47,67,58,47,61,72,73,38,97,65,69,80

Secondary structure (DSSP, 8-state):
---S---SS-HHHHHHT-SSPPEEE--SHHHHHHHHHHHHTT----EEEE-TTT--S-EETTEEEEEHHHHHHH-SS--

Sequence (79 aa):
MLELLSEKENVWNVLANSDKPVIVYGMGNGSQKIIETLLSFGGQVSDIFASDEFVRGHSFLGYKVLKYSEICEKYEDFI